Protein AF-A0A2M7T0G7-F1 (afdb_monomer_lite)

Secondary structure (DSSP, 8-state):
-EEEEESSEEEEEETTEEEEEE-BTTB-EEEEE-TTS-EEEEEGGGS---

Radius of gyration: 10.42 Å; chains: 1; bounding box: 29×16×26 Å

pLDDT: mean 91.9, std 11.34, range [38.66, 97.62]

Foldseek 3Di:
DWDDKAQAWDWDQFPNDIDTDGHHVVWIWTWDQDPVRGIDIGIPVVVPDD

Structure (mmCIF, N/CA/C/O backbone):
data_AF-A0A2M7T0G7-F1
#
_entry.id   AF-A0A2M7T0G7-F1
#
loop_
_atom_site.group_PDB
_atom_site.id
_atom_site.type_symbol
_atom_site.label_atom_id
_atom_site.label_alt_id
_atom_site.label_comp_id
_atom_site.label_asym_id
_atom_site.label_entity_id
_atom_site.label_seq_id
_atom_site.pdbx_PDB_ins_code
_atom_site.Cartn_x
_atom_site.Cartn_y
_atom_site.Cartn_z
_atom_site.occupancy
_atom_site.B_iso_or_equiv
_atom_site.auth_seq_id
_atom_site.auth_comp_id
_atom_site.auth_asym_id
_atom_site.auth_atom_id
_atom_site.pdbx_PDB_model_num
ATOM 1 N N . MET A 1 1 ? -10.194 4.717 -9.038 1.00 89.38 1 MET A N 1
ATOM 2 C CA . MET A 1 1 ? -9.224 5.745 -9.491 1.00 89.38 1 MET A CA 1
ATOM 3 C C . MET A 1 1 ? -7.966 5.709 -8.628 1.00 89.38 1 MET A C 1
ATOM 5 O O . MET A 1 1 ? -8.089 5.513 -7.429 1.00 89.38 1 MET A O 1
ATOM 9 N N . VAL A 1 2 ? -6.773 5.897 -9.204 1.00 93.12 2 VAL A N 1
ATOM 10 C CA . VAL A 1 2 ? -5.526 6.053 -8.426 1.00 93.12 2 VAL A CA 1
ATOM 11 C C . VAL A 1 2 ? -5.474 7.452 -7.808 1.00 93.12 2 VAL A C 1
ATOM 13 O O . VAL A 1 2 ? -5.676 8.433 -8.517 1.00 93.12 2 VAL A O 1
ATOM 16 N N . ILE A 1 3 ? -5.217 7.525 -6.501 1.00 95.50 3 ILE A N 1
ATOM 17 C CA . ILE A 1 3 ? -5.083 8.772 -5.735 1.00 95.50 3 ILE A CA 1
ATOM 18 C C . ILE A 1 3 ? -3.606 9.116 -5.525 1.00 95.50 3 ILE A C 1
ATOM 20 O O . ILE A 1 3 ? -3.219 10.266 -5.701 1.00 95.50 3 ILE A O 1
ATOM 24 N N . ASP A 1 4 ? -2.799 8.127 -5.131 1.00 96.56 4 ASP A N 1
ATOM 25 C CA . ASP A 1 4 ? -1.400 8.331 -4.747 1.00 96.56 4 ASP A CA 1
ATOM 26 C C . ASP A 1 4 ? -0.553 7.078 -5.016 1.00 96.56 4 ASP A C 1
ATOM 28 O O . ASP A 1 4 ? -1.081 5.961 -5.111 1.00 96.56 4 ASP A O 1
ATOM 32 N N . VAL A 1 5 ? 0.762 7.265 -5.132 1.00 96.31 5 VAL A N 1
ATOM 33 C CA . VAL A 1 5 ? 1.744 6.222 -5.441 1.00 96.31 5 VAL A CA 1
ATOM 34 C C . VAL A 1 5 ? 2.957 6.354 -4.522 1.00 96.31 5 VAL A C 1
ATOM 36 O O . VAL A 1 5 ? 3.644 7.368 -4.504 1.00 96.31 5 VAL A O 1
ATOM 39 N N . PHE A 1 6 ? 3.274 5.275 -3.812 1.00 97.00 6 PHE A N 1
ATOM 40 C CA . PHE A 1 6 ? 4.374 5.198 -2.859 1.00 97.00 6 PHE A CA 1
ATOM 41 C C . PHE A 1 6 ? 5.467 4.266 -3.381 1.00 97.00 6 PHE A C 1
ATOM 43 O O . PHE A 1 6 ? 5.268 3.055 -3.515 1.00 97.00 6 PHE A O 1
ATOM 50 N N . THR A 1 7 ? 6.649 4.822 -3.638 1.00 97.00 7 THR A N 1
ATOM 51 C CA . THR A 1 7 ? 7.853 4.069 -4.032 1.00 97.00 7 THR A CA 1
ATOM 52 C C . THR A 1 7 ? 8.696 3.622 -2.836 1.00 97.00 7 THR A C 1
ATOM 54 O O . THR A 1 7 ? 9.813 3.154 -3.021 1.00 97.00 7 THR A O 1
ATOM 57 N N . GLU A 1 8 ? 8.166 3.740 -1.619 1.00 97.25 8 GLU A N 1
ATOM 58 C CA . GLU A 1 8 ? 8.766 3.296 -0.357 1.00 97.25 8 GLU A CA 1
ATOM 59 C C . GLU A 1 8 ? 7.711 2.562 0.495 1.00 97.25 8 GLU A C 1
ATOM 61 O O . GLU A 1 8 ? 6.511 2.648 0.194 1.00 97.25 8 GLU A O 1
ATOM 66 N N . PRO A 1 9 ? 8.108 1.817 1.547 1.00 97.31 9 PRO A N 1
ATOM 67 C CA . PRO A 1 9 ? 7.159 1.207 2.467 1.00 97.31 9 PRO A CA 1
ATOM 68 C C . PRO A 1 9 ? 6.238 2.252 3.097 1.00 97.31 9 PRO A C 1
ATOM 70 O O . PRO A 1 9 ? 6.687 3.273 3.609 1.00 97.31 9 PRO A O 1
ATOM 73 N N . VAL A 1 10 ? 4.939 1.969 3.097 1.00 97.44 10 VAL A N 1
ATOM 74 C CA . VAL A 1 10 ? 3.908 2.901 3.557 1.00 97.44 10 VAL A CA 1
ATOM 75 C C . VAL A 1 10 ? 2.919 2.193 4.481 1.00 97.44 10 VAL A C 1
ATOM 77 O O . VAL A 1 10 ? 2.594 1.013 4.305 1.00 97.44 10 VAL A O 1
ATOM 80 N N . ALA A 1 11 ? 2.435 2.925 5.482 1.00 97.62 11 ALA A N 1
ATOM 81 C CA . ALA A 1 11 ? 1.382 2.497 6.390 1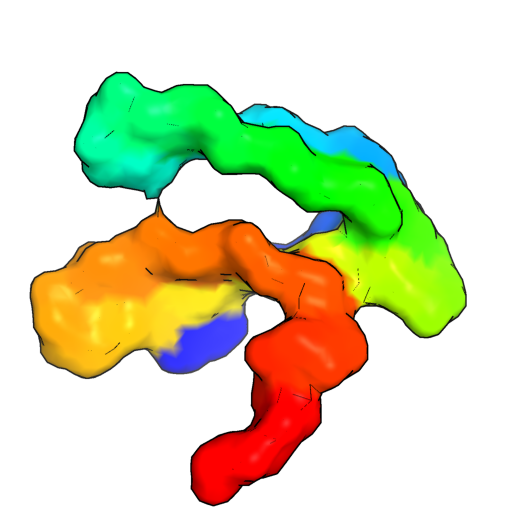.00 97.62 11 ALA A CA 1
ATOM 82 C C . ALA A 1 11 ? 0.302 3.581 6.460 1.00 97.62 11 ALA A C 1
ATOM 84 O O . ALA A 1 11 ? 0.616 4.726 6.770 1.00 97.62 11 ALA A O 1
ATOM 85 N N . LEU A 1 12 ? -0.952 3.223 6.178 1.00 96.56 12 LEU A N 1
ATOM 86 C CA . LEU A 1 12 ? -2.092 4.142 6.205 1.00 96.56 12 LEU A CA 1
ATOM 87 C C . LEU A 1 12 ? -3.248 3.530 6.992 1.00 96.56 12 LEU A C 1
ATOM 89 O O . LEU A 1 12 ? -3.514 2.333 6.879 1.00 96.56 12 LEU A O 1
ATOM 93 N N . GLU A 1 13 ? -3.960 4.354 7.755 1.00 96.94 13 GLU A N 1
ATOM 94 C CA .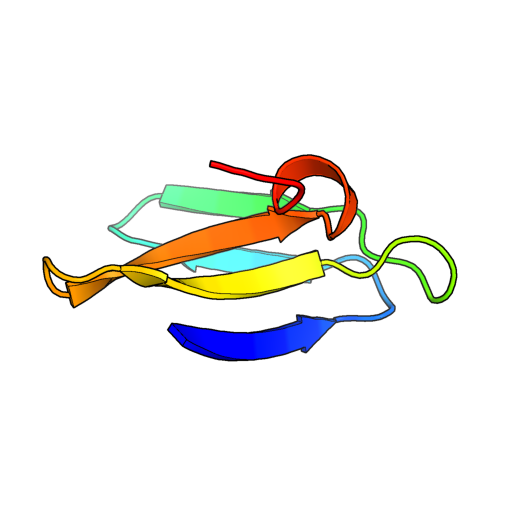 GLU A 1 13 ? -5.254 3.966 8.312 1.00 96.94 13 GLU A CA 1
ATOM 95 C C . GLU A 1 13 ? -6.336 4.097 7.240 1.00 96.94 13 GLU A C 1
ATOM 97 O O . GLU A 1 13 ? -6.590 5.177 6.708 1.00 96.94 13 GLU A O 1
ATOM 102 N N . LEU A 1 14 ? -6.977 2.977 6.915 1.00 95.19 14 LEU A N 1
ATOM 103 C CA . LEU A 1 14 ? -8.033 2.877 5.919 1.00 95.19 14 LEU A CA 1
ATOM 104 C C . LEU A 1 14 ? -9.229 2.176 6.555 1.00 95.19 14 LEU A C 1
ATOM 106 O O . LEU A 1 14 ? -9.108 1.067 7.069 1.00 95.19 14 LEU A O 1
ATOM 110 N N . GLN A 1 15 ? -10.383 2.848 6.555 1.00 93.69 15 GLN A N 1
ATOM 111 C CA . GLN A 1 15 ? -11.631 2.336 7.140 1.00 93.69 15 GLN A CA 1
ATOM 112 C C . GLN A 1 15 ? -11.463 1.798 8.579 1.00 93.69 15 GLN A C 1
ATOM 114 O O . GLN A 1 15 ? -12.031 0.773 8.941 1.00 93.69 15 GLN A O 1
ATOM 119 N N . GLY A 1 16 ? -10.661 2.488 9.398 1.00 95.56 16 GLY A N 1
ATOM 120 C CA . GLY A 1 16 ? -10.403 2.114 10.794 1.00 95.56 16 GLY A CA 1
ATOM 121 C C . GLY A 1 16 ? -9.387 0.981 10.987 1.00 95.56 16 GLY A C 1
ATOM 122 O O . GLY A 1 16 ? -9.168 0.561 12.120 1.00 95.56 16 GLY A O 1
ATOM 123 N N . ALA A 1 17 ? -8.752 0.491 9.917 1.00 95.06 17 ALA A N 1
ATOM 124 C CA . ALA A 1 17 ? -7.704 -0.520 9.980 1.00 95.06 17 ALA A CA 1
ATOM 125 C C . ALA A 1 17 ? -6.366 0.029 9.472 1.00 95.06 17 ALA A C 1
ATOM 127 O O . ALA A 1 17 ? -6.298 0.691 8.437 1.00 95.06 17 ALA A O 1
ATOM 128 N N . LEU A 1 18 ? -5.277 -0.292 10.171 1.00 96.56 18 LEU A N 1
ATOM 129 C CA . LEU A 1 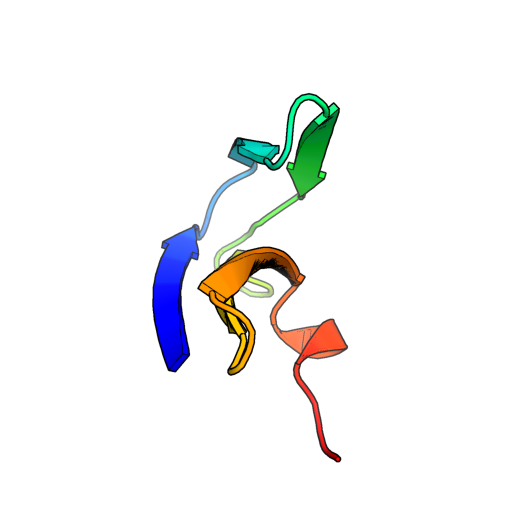18 ? -3.932 0.035 9.708 1.00 96.56 18 LEU A CA 1
ATOM 130 C C . LEU A 1 18 ? -3.500 -0.945 8.612 1.00 96.56 18 LEU A C 1
ATOM 132 O O . LEU A 1 18 ? -3.296 -2.133 8.870 1.00 96.56 18 LEU A O 1
ATOM 136 N N . VAL A 1 19 ? -3.304 -0.439 7.398 1.00 96.06 19 VAL A N 1
ATOM 137 C CA . VAL A 1 19 ? -2.844 -1.213 6.243 1.00 96.06 19 VAL A CA 1
ATOM 138 C C . VAL A 1 19 ? -1.397 -0.853 5.943 1.00 96.06 19 VAL A C 1
ATOM 140 O O . VAL A 1 19 ? -1.061 0.315 5.765 1.00 96.06 19 VAL A O 1
ATOM 143 N N . ARG A 1 20 ? -0.531 -1.868 5.864 1.00 96.50 20 ARG A N 1
ATOM 144 C CA . ARG A 1 20 ? 0.892 -1.712 5.534 1.00 96.50 20 ARG A CA 1
ATOM 145 C C . ARG A 1 20 ? 1.195 -2.343 4.186 1.00 96.50 20 ARG A C 1
ATOM 147 O O . ARG A 1 20 ? 0.800 -3.484 3.945 1.00 96.50 20 ARG A O 1
ATOM 154 N N . ARG A 1 21 ? 1.931 -1.634 3.330 1.00 96.12 21 ARG A N 1
ATOM 155 C CA . ARG A 1 21 ? 2.450 -2.166 2.065 1.00 96.12 21 ARG A CA 1
ATOM 156 C C . ARG A 1 21 ? 3.924 -1.832 1.907 1.00 96.12 21 ARG A C 1
ATOM 158 O O . ARG A 1 21 ? 4.347 -0.703 2.130 1.00 96.12 21 ARG A O 1
ATOM 165 N N . ASN A 1 22 ? 4.687 -2.822 1.459 1.00 95.00 22 ASN A N 1
ATOM 166 C CA . ASN A 1 22 ? 6.114 -2.686 1.183 1.00 95.00 22 ASN A CA 1
ATOM 167 C C . ASN A 1 22 ? 6.317 -2.141 -0.236 1.00 95.00 22 ASN A C 1
ATOM 169 O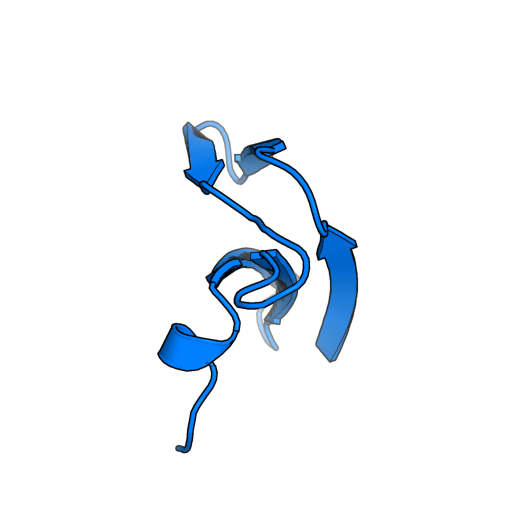 O . ASN A 1 22 ? 6.732 -2.879 -1.128 1.00 95.00 22 ASN A O 1
ATOM 173 N N . GLY A 1 23 ? 5.948 -0.875 -0.450 1.00 95.12 23 GLY A N 1
ATOM 174 C CA . GLY A 1 23 ? 6.224 -0.173 -1.700 1.00 95.12 23 GLY A CA 1
ATOM 175 C C . GLY A 1 23 ? 7.729 -0.065 -1.960 1.00 95.12 23 GLY A C 1
ATOM 176 O O . GLY A 1 23 ? 8.536 0.002 -1.035 1.00 95.12 23 GLY A O 1
ATOM 177 N N . SER A 1 24 ? 8.107 -0.083 -3.232 1.00 96.56 24 SER A N 1
ATOM 178 C CA . SER A 1 24 ? 9.480 0.127 -3.703 1.00 96.56 24 SER A CA 1
ATOM 179 C C . SER A 1 24 ? 9.456 0.750 -5.104 1.00 96.56 24 SER A C 1
ATOM 181 O O . SER A 1 24 ? 8.418 0.679 -5.765 1.00 96.56 24 SER A O 1
ATOM 183 N N . PRO A 1 25 ? 10.567 1.293 -5.632 1.00 94.62 25 PRO A N 1
ATOM 184 C CA . PRO A 1 25 ? 10.581 1.843 -6.990 1.00 94.62 25 PRO A CA 1
ATOM 185 C C . PRO A 1 25 ? 10.246 0.806 -8.076 1.00 94.62 25 PRO A C 1
ATOM 187 O O . PRO A 1 25 ? 9.622 1.141 -9.075 1.00 94.62 25 PRO A O 1
ATOM 190 N N . ALA A 1 26 ? 10.619 -0.464 -7.867 1.00 94.50 26 ALA A N 1
ATOM 191 C CA . ALA A 1 26 ? 10.307 -1.564 -8.785 1.00 94.50 26 ALA A CA 1
ATOM 192 C C . ALA A 1 26 ? 8.888 -2.131 -8.594 1.00 94.50 26 ALA A C 1
ATOM 194 O O . ALA A 1 26 ? 8.355 -2.795 -9.480 1.00 94.50 26 ALA A O 1
ATOM 195 N N . MET A 1 27 ? 8.284 -1.910 -7.425 1.00 93.50 27 MET A N 1
ATOM 196 C CA . MET A 1 27 ? 6.960 -2.417 -7.071 1.00 93.50 27 MET A CA 1
ATOM 197 C C . MET A 1 27 ? 6.273 -1.424 -6.129 1.00 93.50 27 MET A C 1
ATOM 199 O O . MET A 1 27 ? 6.268 -1.636 -4.911 1.00 93.50 27 MET A O 1
ATOM 203 N N . PRO A 1 28 ? 5.748 -0.309 -6.662 1.00 96.25 28 PRO A N 1
ATOM 204 C CA . PRO A 1 28 ? 5.174 0.731 -5.826 1.00 96.25 28 PRO A CA 1
ATOM 205 C C . PRO A 1 28 ? 3.867 0.263 -5.184 1.00 96.25 28 PRO A C 1
ATOM 207 O O . PRO A 1 28 ? 3.171 -0.609 -5.711 1.00 96.25 28 PRO A O 1
ATOM 210 N N . ALA A 1 29 ? 3.526 0.846 -4.038 1.00 97.12 29 ALA A N 1
ATOM 211 C CA . ALA A 1 29 ? 2.184 0.751 -3.480 1.00 97.12 29 ALA A CA 1
ATOM 212 C C . ALA A 1 29 ? 1.312 1.872 -4.057 1.00 97.12 29 ALA A C 1
ATOM 214 O O . ALA A 1 29 ? 1.772 2.989 -4.255 1.00 97.12 29 ALA A O 1
ATOM 215 N N . VAL A 1 30 ? 0.052 1.574 -4.328 1.00 96.62 30 VAL A N 1
ATOM 216 C CA . VAL A 1 30 ? -0.909 2.449 -4.988 1.00 96.62 30 VAL A CA 1
ATOM 217 C C . VAL A 1 30 ? -2.121 2.580 -4.079 1.00 96.62 30 VAL A C 1
ATOM 219 O O . VAL A 1 30 ? -2.739 1.578 -3.700 1.00 96.62 30 VAL A O 1
ATOM 222 N N . LEU A 1 31 ? -2.449 3.817 -3.714 1.00 96.75 31 LEU A N 1
ATOM 223 C CA . LEU A 1 31 ? -3.697 4.149 -3.042 1.00 96.75 31 LEU A CA 1
ATOM 224 C C . LEU A 1 31 ? -4.759 4.417 -4.104 1.00 96.75 31 LEU A C 1
ATOM 226 O O . LEU A 1 31 ? -4.561 5.240 -4.997 1.00 96.75 31 LEU A O 1
ATOM 230 N N . MET A 1 32 ? -5.891 3.732 -4.005 1.00 95.12 32 MET A N 1
ATOM 231 C CA . MET A 1 32 ? -6.983 3.838 -4.967 1.00 95.12 32 MET A CA 1
ATOM 232 C C . MET A 1 32 ? -8.305 4.122 -4.266 1.00 95.12 32 MET A C 1
ATOM 234 O O . MET A 1 32 ? -8.570 3.562 -3.205 1.00 95.12 32 MET A O 1
ATOM 238 N N . GLU A 1 33 ? -9.142 4.946 -4.890 1.00 94.50 33 GLU A N 1
ATOM 239 C CA . GLU A 1 33 ? -10.562 5.083 -4.566 1.00 94.50 33 GLU A CA 1
ATOM 240 C C . GLU A 1 33 ? -11.383 4.110 -5.416 1.00 94.50 33 GLU A C 1
ATOM 242 O O . GLU A 1 33 ? -11.207 4.045 -6.636 1.00 94.50 33 GLU A O 1
ATOM 247 N N . MET A 1 34 ? -12.250 3.343 -4.767 1.00 92.69 34 MET A N 1
ATOM 248 C CA . MET A 1 34 ? -13.212 2.430 -5.378 1.00 92.69 34 MET A CA 1
ATOM 249 C C . MET A 1 34 ? -14.518 3.173 -5.687 1.00 92.69 34 MET A C 1
ATOM 251 O O . MET A 1 34 ? -14.787 4.225 -5.112 1.00 92.69 34 MET A O 1
ATOM 255 N N . ASP A 1 35 ? -15.365 2.595 -6.538 1.00 92.44 35 ASP A N 1
ATOM 256 C CA . ASP A 1 35 ? -16.632 3.221 -6.955 1.00 92.44 35 ASP A CA 1
ATOM 257 C C . ASP A 1 35 ? -17.637 3.406 -5.802 1.00 92.44 35 ASP A C 1
ATOM 259 O O . ASP A 1 35 ? -18.532 4.243 -5.874 1.00 92.44 35 ASP A O 1
ATOM 263 N N . ASP A 1 36 ? -17.476 2.652 -4.711 1.00 92.25 36 ASP A N 1
ATOM 264 C CA . ASP A 1 36 ? -18.258 2.791 -3.477 1.00 92.25 36 ASP A CA 1
ATOM 265 C C . ASP A 1 36 ? -17.673 3.820 -2.487 1.00 92.25 36 ASP A C 1
ATOM 267 O O . ASP A 1 36 ? -18.107 3.901 -1.337 1.00 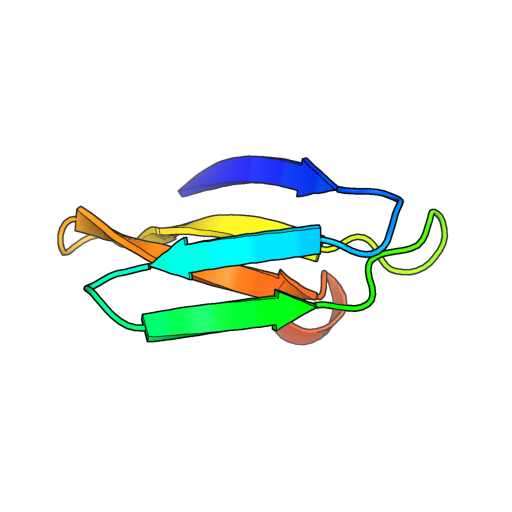92.25 36 ASP A O 1
ATOM 271 N N . GLY A 1 37 ? -16.666 4.592 -2.910 1.00 92.06 37 GLY A N 1
ATOM 272 C CA . GLY A 1 37 ? -15.977 5.593 -2.095 1.00 92.06 37 GLY A CA 1
ATOM 273 C C . GLY A 1 37 ? -14.969 5.015 -1.097 1.00 92.06 37 GLY A C 1
ATOM 274 O O . GLY A 1 37 ? -14.321 5.771 -0.367 1.00 92.06 37 GLY A O 1
ATOM 275 N N . ARG A 1 38 ? -14.788 3.687 -1.033 1.00 93.75 38 ARG A N 1
ATOM 276 C CA . ARG A 1 38 ? -13.748 3.094 -0.184 1.00 93.75 38 ARG A CA 1
ATOM 277 C C . ARG A 1 38 ? -12.371 3.328 -0.779 1.00 93.75 38 ARG A C 1
ATOM 279 O O . ARG A 1 38 ? -12.173 3.316 -1.988 1.00 93.75 38 ARG A O 1
ATOM 286 N N . ARG A 1 39 ? -11.384 3.459 0.102 1.00 95.12 39 ARG A N 1
ATOM 287 C CA . ARG A 1 39 ? -9.978 3.587 -0.279 1.00 95.12 39 ARG A CA 1
ATOM 288 C C . ARG A 1 39 ? -9.225 2.312 0.024 1.00 95.12 39 ARG A C 1
ATOM 290 O O . ARG A 1 39 ? -9.311 1.814 1.142 1.00 95.12 39 ARG A O 1
ATOM 297 N N . VAL A 1 40 ? -8.466 1.820 -0.944 1.00 95.38 40 VAL A N 1
ATOM 298 C CA . VAL A 1 40 ? -7.667 0.599 -0.819 1.00 95.38 40 VAL A CA 1
ATOM 299 C C . VAL A 1 40 ? -6.208 0.880 -1.140 1.00 95.38 40 VAL A C 1
ATOM 301 O O . VAL A 1 40 ? -5.899 1.653 -2.042 1.00 95.38 40 VAL A O 1
ATOM 304 N N . LEU A 1 41 ? -5.308 0.220 -0.414 1.00 96.31 41 LEU A N 1
ATOM 305 C CA . LEU A 1 41 ? -3.867 0.292 -0.638 1.00 96.31 41 LEU A CA 1
ATOM 306 C C . LEU A 1 41 ? -3.353 -1.073 -1.110 1.00 96.31 41 LEU A C 1
ATOM 308 O O . LEU A 1 41 ? -3.406 -2.069 -0.375 1.00 96.31 41 LEU A O 1
ATOM 312 N N . LYS A 1 42 ? -2.861 -1.118 -2.349 1.00 94.50 42 LYS A N 1
ATOM 313 C CA . LYS A 1 42 ? -2.384 -2.335 -3.023 1.00 94.50 42 LYS A CA 1
ATOM 314 C C . LYS A 1 42 ? -0.996 -2.124 -3.617 1.00 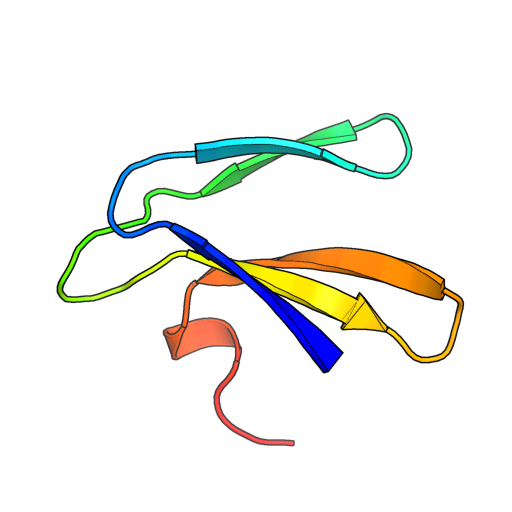94.50 42 LYS A C 1
ATOM 316 O O . LYS A 1 42 ? -0.654 -1.011 -3.972 1.00 94.50 42 LYS A O 1
ATOM 321 N N . LEU A 1 43 ? -0.188 -3.168 -3.746 1.00 94.19 43 LEU A N 1
ATOM 322 C CA . LEU A 1 43 ? 1.021 -3.134 -4.572 1.00 94.19 43 LEU A CA 1
ATOM 323 C C . LEU A 1 43 ? 0.632 -3.108 -6.049 1.00 94.19 43 LEU A C 1
ATOM 325 O O . LEU A 1 43 ? -0.351 -3.738 -6.421 1.00 94.19 43 LEU A O 1
ATOM 329 N N . ALA A 1 44 ? 1.431 -2.464 -6.897 1.00 90.19 44 ALA A N 1
ATOM 330 C CA . ALA A 1 44 ? 1.151 -2.322 -8.327 1.00 90.19 44 ALA A CA 1
ATOM 331 C C . ALA A 1 44 ? 0.847 -3.662 -9.027 1.00 90.19 44 ALA A C 1
ATOM 333 O O . ALA A 1 44 ? -0.075 -3.737 -9.829 1.00 90.19 44 ALA A O 1
ATOM 334 N N . ARG A 1 45 ? 1.528 -4.753 -8.644 1.00 89.19 45 ARG A N 1
ATOM 335 C CA . ARG A 1 45 ? 1.260 -6.113 -9.161 1.00 89.19 45 ARG A CA 1
ATOM 336 C C . ARG A 1 45 ? -0.113 -6.687 -8.786 1.00 89.19 45 ARG A C 1
ATOM 338 O O . ARG A 1 45 ? -0.590 -7.607 -9.427 1.00 89.19 45 ARG A O 1
ATOM 345 N N . GLU A 1 46 ? -0.728 -6.198 -7.710 1.00 86.25 46 GLU A N 1
ATOM 346 C CA . GLU A 1 46 ? -2.079 -6.593 -7.278 1.00 86.25 46 GLU A CA 1
ATOM 347 C C . GLU A 1 46 ? -3.165 -5.764 -7.993 1.00 86.25 46 GLU A C 1
ATOM 349 O O . GLU A 1 46 ? -4.357 -5.958 -7.738 1.00 86.25 46 GLU A O 1
ATOM 354 N N . VAL A 1 47 ? -2.748 -4.797 -8.821 1.00 82.00 47 VAL A N 1
ATOM 355 C CA . VAL A 1 47 ? -3.611 -3.935 -9.638 1.00 82.00 47 VAL A CA 1
ATOM 356 C C . VAL A 1 47 ? -3.724 -4.475 -11.076 1.00 82.00 47 VAL A C 1
ATOM 358 O O . VAL A 1 47 ? -4.543 -3.977 -11.842 1.00 82.00 47 VAL A O 1
ATOM 361 N N . GLU A 1 48 ? -2.983 -5.530 -11.448 1.00 66.81 48 GLU A N 1
ATOM 362 C CA . GLU A 1 48 ? -3.115 -6.159 -12.768 1.00 66.81 48 GLU A CA 1
ATOM 363 C C . GLU A 1 48 ? -4.433 -6.942 -12.935 1.00 66.81 48 GLU A C 1
ATOM 365 O O . GLU A 1 48 ? -4.611 -8.043 -12.418 1.00 66.81 48 GLU A O 1
ATOM 370 N N . VAL A 1 49 ? -5.299 -6.297 -13.727 1.00 44.97 49 VAL A N 1
ATOM 371 C CA . VAL A 1 49 ? -6.320 -6.774 -14.678 1.00 44.97 49 VAL A CA 1
ATOM 372 C C . VAL A 1 49 ? -7.521 -7.546 -14.114 1.00 44.97 49 VAL A C 1
ATOM 374 O O . VAL A 1 49 ? -7.515 -8.770 -13.992 1.00 44.97 49 VAL A O 1
ATOM 377 N N . VAL A 1 50 ? -8.604 -6.790 -13.887 1.00 38.66 50 VAL A N 1
ATOM 378 C CA . VAL A 1 50 ? -9.971 -7.220 -14.237 1.00 38.66 50 VAL A CA 1
ATOM 379 C C . VAL A 1 50 ? -10.254 -6.738 -15.655 1.00 38.66 50 VAL A C 1
ATOM 381 O O . VAL A 1 50 ? -9.806 -5.607 -15.960 1.00 38.66 50 VAL A O 1
#

Sequence (50 aa):
MVIDVFTEPVALELQGALVRRNGSPAMPAVLMEMDDGRRVLKLAREVEVV